Protein AF-A0A7V0ZMF3-F1 (afdb_monomer_lite)

Radius of gyration: 20.13 Å; chains: 1; bounding box: 48×30×52 Å

Foldseek 3Di:
DVLVVLLVVLVVQLVPDPAPVSNLVSLVVNCVSVVVVVVLADQDDPQFDSVVLVVLLVQLVVCVVVVVLVSNLVSLLVDDEPQVRNLPPVVQAVRGRNGGRPSSVSSVVSSVVSLVVNVPDPDPPDPPVNNVVSVVVSCVRHDDDDDDDDDDDPCVVVVVVVVVSVVVD

Secondary structure (DSSP, 8-state):
-HHHHHHHHHHHHHHH-SSHHHHHHHHHHHHHHHTHHHHHH----TTS-HHHHHHHHHHHHHHHHTT-HHHHHHHHHTT--TTGGGTT-HHHHTSSSS---HHHHHHHHHHHHHHHHHHH--STTS-HHHHHHHHHHHHHHH----------GGGHHHHHHHHHHHH--

Sequence (169 aa):
MRKSRKLKKLEKQMNTSTSYEAWCEAATGHDELSGQKRWREVDQTGQYDYAQIRLRLDRLRSLRARHDYHGLLFTLNEGIHGNMGGMGRSSLYHRAKFGTKKLIEQYIDEIDDSLRFLAELESDDIDLQEKLDFFYRANVCYGRTALMLSGGGVLGFYHLGVVKAMLDE

Structure (mmCIF, N/CA/C/O backbone):
data_AF-A0A7V0ZMF3-F1
#
_entry.id   AF-A0A7V0ZMF3-F1
#
loop_
_atom_site.group_PDB
_atom_site.id
_atom_site.type_symbol
_atom_site.label_atom_id
_atom_site.label_alt_id
_atom_site.label_comp_id
_atom_site.label_asym_id
_atom_site.label_entity_id
_atom_site.label_seq_id
_atom_site.pdbx_PDB_ins_code
_atom_site.Cartn_x
_atom_site.Cartn_y
_atom_site.Cartn_z
_atom_site.occupancy
_atom_site.B_iso_or_equiv
_atom_site.auth_seq_id
_atom_site.auth_comp_id
_atom_site.auth_asym_id
_atom_site.auth_atom_id
_atom_site.pdbx_PDB_model_num
ATOM 1 N N . MET A 1 1 ? -27.857 -7.790 21.416 1.00 64.50 1 MET A N 1
ATOM 2 C CA . MET A 1 1 ? -26.967 -7.721 22.607 1.00 64.50 1 MET A CA 1
ATOM 3 C C . MET A 1 1 ? -25.724 -8.624 22.538 1.00 64.50 1 MET A C 1
ATOM 5 O O . MET A 1 1 ? -24.635 -8.127 22.800 1.00 64.50 1 MET A O 1
ATOM 9 N N . ARG A 1 2 ? -25.812 -9.912 22.147 1.00 81.88 2 ARG A N 1
ATOM 10 C CA . ARG A 1 2 ? -24.657 -10.849 22.151 1.00 81.88 2 ARG A CA 1
ATOM 11 C C . ARG A 1 2 ? -23.471 -10.426 21.264 1.00 81.88 2 ARG A C 1
ATOM 13 O O . ARG A 1 2 ? -22.325 -10.557 21.680 1.00 81.88 2 ARG A O 1
ATOM 20 N N . LYS A 1 3 ? -23.746 -9.892 20.067 1.00 87.12 3 LYS A N 1
ATOM 21 C CA . LYS A 1 3 ? -22.725 -9.441 19.101 1.00 87.12 3 LYS A CA 1
ATOM 22 C C . LYS A 1 3 ? -21.891 -8.264 19.630 1.00 87.12 3 LYS A C 1
ATOM 24 O O . LYS A 1 3 ? -20.670 -8.336 19.620 1.00 87.12 3 LYS A O 1
ATOM 29 N N . SER A 1 4 ? -22.544 -7.235 20.176 1.00 90.88 4 SER A N 1
ATOM 30 C CA . SER A 1 4 ? -21.869 -6.059 20.751 1.00 90.88 4 SER A CA 1
ATOM 31 C C . SER A 1 4 ? -20.940 -6.429 21.916 1.00 90.88 4 SER A C 1
ATOM 33 O O . SER A 1 4 ? -19.811 -5.956 21.970 1.00 90.88 4 SER A O 1
ATOM 35 N N . ARG A 1 5 ? -21.358 -7.344 22.804 1.00 94.44 5 ARG A N 1
ATOM 36 C CA . ARG A 1 5 ? -20.505 -7.815 23.911 1.00 94.44 5 ARG A CA 1
ATOM 37 C C . ARG A 1 5 ? -19.243 -8.532 23.416 1.00 94.44 5 ARG A C 1
ATOM 39 O O . ARG A 1 5 ? -18.183 -8.358 24.006 1.00 94.44 5 ARG A O 1
ATOM 46 N N . LYS A 1 6 ? -19.350 -9.323 22.342 1.00 95.38 6 LYS A N 1
ATOM 47 C CA . LYS A 1 6 ? -18.199 -9.996 21.720 1.00 95.38 6 LYS A CA 1
ATOM 48 C C . LYS A 1 6 ? -17.235 -9.000 21.062 1.00 95.38 6 LYS A C 1
ATOM 50 O O . LYS A 1 6 ? -16.037 -9.129 21.266 1.00 95.38 6 LYS A O 1
ATOM 55 N N . LEU A 1 7 ? -17.748 -7.986 20.360 1.00 96.00 7 LEU A N 1
ATOM 56 C CA . LEU A 1 7 ? -16.917 -6.919 19.782 1.00 96.00 7 LEU A CA 1
ATOM 57 C C . LEU A 1 7 ? -16.149 -6.148 20.863 1.00 96.00 7 LEU A C 1
ATOM 59 O O . LEU A 1 7 ? -14.937 -6.019 20.760 1.00 96.00 7 LEU A O 1
ATOM 63 N N . LYS A 1 8 ? -16.816 -5.756 21.958 1.00 96.31 8 LYS A N 1
ATOM 64 C CA . LYS A 1 8 ? -16.148 -5.115 23.105 1.00 96.31 8 LYS A CA 1
ATOM 65 C C . LYS A 1 8 ? -15.060 -5.992 23.731 1.00 96.31 8 LYS A C 1
ATOM 67 O O . LYS A 1 8 ? -14.066 -5.476 24.229 1.00 96.31 8 LYS A O 1
ATOM 72 N N . LYS A 1 9 ? -15.245 -7.319 23.738 1.00 96.94 9 LYS A N 1
ATOM 73 C CA . LYS A 1 9 ? -14.217 -8.255 24.216 1.00 96.94 9 LYS A CA 1
ATOM 74 C C . LYS A 1 9 ? -12.985 -8.226 23.307 1.00 96.94 9 LYS A C 1
ATOM 76 O O . LYS A 1 9 ? -11.886 -8.158 23.839 1.00 96.94 9 LYS A O 1
ATOM 81 N N . LEU A 1 10 ? -13.174 -8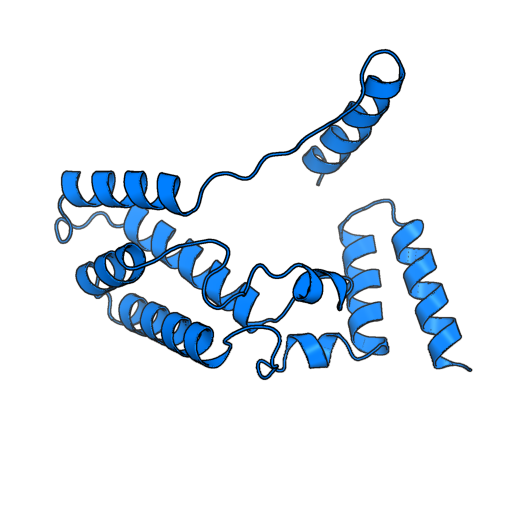.243 21.988 1.00 96.81 10 LEU A N 1
ATOM 82 C CA . LEU A 1 10 ? -12.080 -8.172 21.011 1.00 96.81 10 LEU A CA 1
ATOM 83 C C . LEU A 1 10 ? -11.352 -6.824 21.078 1.00 96.81 10 LEU A C 1
ATOM 85 O O . LEU A 1 10 ? -10.132 -6.801 21.110 1.00 96.81 10 LEU A O 1
ATOM 89 N N . GLU A 1 11 ? -12.080 -5.714 21.221 1.00 96.62 11 GLU A N 1
ATOM 90 C CA . GLU A 1 11 ? -11.481 -4.386 21.442 1.00 96.62 11 GLU A CA 1
ATOM 91 C C . GLU A 1 11 ? -10.654 -4.344 22.728 1.00 96.62 11 GLU A C 1
ATOM 93 O O . GLU A 1 11 ? -9.552 -3.804 22.745 1.00 96.62 11 GLU A O 1
ATOM 98 N N . LYS A 1 12 ? -11.156 -4.957 23.808 1.00 97.00 12 LYS A N 1
ATOM 99 C CA . LYS A 1 12 ? -10.382 -5.085 25.043 1.00 97.00 12 LYS A CA 1
ATOM 100 C C . LYS A 1 12 ? -9.123 -5.921 24.821 1.00 97.00 12 LYS A C 1
ATOM 102 O O . LYS A 1 12 ? -8.081 -5.519 25.313 1.00 97.00 12 LYS A O 1
ATOM 107 N N . GLN A 1 13 ? -9.223 -7.041 24.100 1.00 96.75 13 GLN A N 1
ATOM 108 C CA . GLN A 1 13 ? -8.072 -7.887 23.775 1.00 96.75 13 GLN A CA 1
ATOM 109 C C . GLN A 1 13 ? -7.016 -7.088 23.012 1.00 96.75 13 GLN A C 1
ATOM 111 O O . GLN A 1 13 ? -5.903 -7.011 23.508 1.00 96.75 13 GLN A O 1
ATOM 116 N N . MET A 1 14 ? -7.395 -6.397 21.930 1.00 96.25 14 MET A N 1
ATOM 117 C CA . MET A 1 14 ? -6.502 -5.509 21.174 1.00 96.25 14 MET A CA 1
ATOM 118 C C . MET A 1 14 ? -5.799 -4.483 22.076 1.00 96.25 14 MET A C 1
ATOM 120 O O . MET A 1 14 ? -4.589 -4.323 21.996 1.00 96.25 14 MET A O 1
ATOM 124 N N . ASN A 1 15 ? -6.533 -3.811 22.968 1.00 95.19 15 ASN A N 1
ATOM 125 C CA . ASN A 1 15 ? -5.956 -2.790 23.852 1.00 95.19 15 ASN A CA 1
ATOM 126 C C . ASN A 1 15 ? -5.016 -3.357 24.930 1.00 95.19 15 ASN A C 1
ATOM 128 O O . ASN A 1 15 ? -4.262 -2.598 25.532 1.00 95.19 15 ASN A O 1
ATOM 132 N N . THR A 1 16 ? -5.107 -4.655 25.229 1.00 95.56 16 THR A N 1
ATOM 133 C CA . THR A 1 16 ? -4.276 -5.334 26.237 1.00 95.56 16 THR A CA 1
ATOM 134 C C . THR A 1 16 ? -3.239 -6.278 25.631 1.00 95.56 16 THR A C 1
ATOM 136 O O . THR A 1 16 ? -2.514 -6.921 26.386 1.00 95.56 16 THR A O 1
ATOM 139 N N . SER A 1 17 ? -3.194 -6.410 24.302 1.00 92.62 17 SER A N 1
ATOM 140 C CA . SER A 1 17 ? -2.217 -7.250 23.611 1.00 92.62 17 SER A CA 1
ATOM 141 C C . SER A 1 17 ? -0.807 -6.719 23.850 1.00 92.62 17 SER A C 1
ATOM 143 O O . SER A 1 17 ? -0.575 -5.513 23.817 1.00 92.62 17 SER A O 1
ATOM 145 N N . THR A 1 18 ? 0.131 -7.633 24.078 1.00 89.44 18 THR A N 1
ATOM 146 C CA . THR A 1 18 ? 1.554 -7.324 24.292 1.00 89.44 18 THR A CA 1
ATOM 147 C C . THR A 1 18 ? 2.435 -7.732 23.114 1.00 89.44 18 THR A C 1
ATOM 149 O O . THR A 1 18 ? 3.645 -7.578 23.207 1.00 89.44 18 THR A O 1
ATOM 152 N N . SER A 1 19 ? 1.844 -8.282 22.050 1.00 90.12 19 SER A N 1
ATOM 153 C CA . SER A 1 19 ? 2.513 -8.589 20.786 1.00 90.12 19 SER A CA 1
ATOM 154 C C . SER A 1 19 ? 1.638 -8.181 19.608 1.00 90.12 19 SER A C 1
ATOM 156 O O . SER A 1 19 ? 0.397 -8.196 19.703 1.00 90.12 19 SER A O 1
ATOM 158 N N . TYR A 1 20 ? 2.281 -7.846 18.493 1.00 89.94 20 TYR A N 1
ATOM 159 C CA . TYR A 1 20 ? 1.610 -7.531 17.241 1.00 89.94 20 TYR A CA 1
ATOM 160 C C . TYR A 1 20 ? 0.746 -8.697 16.769 1.00 89.94 20 TYR A C 1
ATOM 162 O O . TYR A 1 20 ? -0.422 -8.491 16.452 1.00 89.94 20 TYR A O 1
ATOM 170 N N . GLU A 1 21 ? 1.250 -9.931 16.809 1.00 92.75 21 GLU A N 1
ATOM 171 C CA . GLU A 1 21 ? 0.508 -11.129 16.390 1.00 92.75 21 GLU A CA 1
ATOM 172 C C . GLU A 1 21 ? -0.835 -11.273 17.129 1.00 92.75 21 GLU A C 1
ATOM 174 O O . GLU A 1 21 ? -1.893 -11.380 16.503 1.00 92.75 21 GLU A O 1
ATOM 179 N N . ALA A 1 22 ? -0.827 -11.171 18.464 1.00 94.38 22 ALA A N 1
ATOM 180 C CA . ALA A 1 22 ? -2.044 -11.267 19.270 1.00 94.38 22 ALA A CA 1
ATOM 181 C C . ALA A 1 22 ? -3.014 -10.106 18.989 1.00 94.38 22 ALA A C 1
ATOM 183 O O . ALA A 1 22 ? -4.239 -10.262 19.044 1.00 94.38 22 ALA A O 1
ATOM 184 N N . TRP A 1 23 ? -2.482 -8.915 18.698 1.00 95.19 23 TRP A N 1
ATOM 185 C CA . TRP A 1 23 ? -3.286 -7.781 18.251 1.00 95.19 23 TRP A CA 1
ATOM 186 C C . TRP A 1 23 ? -3.919 -8.043 16.875 1.00 95.19 23 TRP A C 1
ATOM 188 O O . TRP A 1 23 ? -5.118 -7.800 16.712 1.00 95.19 23 TRP A O 1
ATOM 198 N N . CYS A 1 24 ? -3.165 -8.598 15.920 1.00 95.31 24 CYS A N 1
ATOM 199 C CA . CYS A 1 24 ? -3.620 -8.932 14.568 1.00 95.31 24 CYS A CA 1
ATOM 200 C C . CYS A 1 24 ? -4.768 -9.938 14.585 1.00 95.31 24 CYS A C 1
ATOM 202 O O . CYS A 1 24 ? -5.775 -9.746 13.894 1.00 95.31 24 CYS A O 1
ATOM 204 N N . GLU A 1 25 ? -4.647 -10.990 15.395 1.00 96.88 25 GLU A N 1
ATOM 205 C CA . GLU A 1 25 ? -5.695 -11.996 15.567 1.00 96.88 25 GLU A CA 1
ATOM 206 C C . GLU A 1 25 ? -6.990 -11.367 16.092 1.00 96.88 25 GLU A C 1
ATOM 208 O O . GLU A 1 25 ? -8.072 -11.570 15.530 1.00 96.88 25 GLU A O 1
ATOM 213 N N . ALA A 1 26 ? -6.892 -10.544 17.142 1.00 97.44 26 ALA A N 1
ATOM 214 C CA . ALA A 1 26 ? -8.047 -9.872 17.727 1.00 97.44 26 ALA A CA 1
ATOM 215 C C . ALA A 1 26 ? -8.682 -8.856 16.758 1.00 97.44 26 ALA A C 1
ATOM 217 O O . ALA A 1 26 ? -9.912 -8.797 16.648 1.00 97.44 26 ALA A O 1
ATOM 218 N N . ALA A 1 27 ? -7.865 -8.091 16.027 1.00 97.25 27 ALA A N 1
ATOM 219 C CA . ALA A 1 27 ? -8.308 -7.126 15.023 1.00 97.25 27 ALA A CA 1
ATOM 220 C C . ALA A 1 27 ? -9.009 -7.813 13.841 1.00 97.25 27 ALA A C 1
ATOM 222 O O . ALA A 1 27 ? -10.096 -7.399 13.433 1.00 97.25 27 ALA A O 1
ATOM 223 N N . THR A 1 28 ? -8.447 -8.915 13.342 1.00 96.94 28 THR A N 1
ATOM 224 C CA . THR A 1 28 ? -9.039 -9.710 12.256 1.00 96.94 28 THR A CA 1
ATOM 225 C C . THR A 1 28 ? -10.355 -10.347 12.697 1.00 96.94 28 THR A C 1
ATOM 227 O O . THR A 1 28 ? -11.361 -10.249 11.991 1.00 96.94 28 THR A O 1
ATOM 230 N N . GLY A 1 29 ? -10.402 -10.914 13.908 1.00 97.06 29 GLY A N 1
ATOM 231 C CA . GLY A 1 29 ? -11.640 -11.434 14.491 1.00 97.06 29 GLY A CA 1
ATOM 232 C C . GLY A 1 29 ? -12.705 -10.348 14.699 1.00 97.06 29 GLY A C 1
ATOM 233 O O . GLY A 1 29 ? -13.906 -10.606 14.554 1.00 97.06 29 GLY A O 1
ATOM 234 N N . HIS A 1 30 ? -12.293 -9.111 15.005 1.00 97.81 30 HIS A N 1
ATOM 235 C CA . HIS A 1 30 ? -13.203 -7.962 15.080 1.00 97.81 30 HIS A CA 1
ATOM 236 C C . HIS A 1 30 ? -13.777 -7.621 13.709 1.00 97.81 30 HIS A C 1
ATOM 238 O O . HIS A 1 30 ? -14.997 -7.482 13.587 1.00 97.81 30 HIS A O 1
ATOM 244 N N . ASP A 1 31 ? -12.940 -7.560 12.676 1.00 97.19 31 ASP A N 1
ATOM 245 C CA . ASP A 1 31 ? -13.356 -7.284 11.299 1.00 97.19 31 ASP A CA 1
ATOM 246 C C . ASP A 1 31 ? -14.323 -8.344 10.759 1.00 97.19 31 ASP A C 1
ATOM 248 O O . ASP A 1 31 ? -15.319 -8.011 10.108 1.00 97.19 31 ASP A O 1
ATOM 252 N N . GLU A 1 32 ? -14.086 -9.616 11.070 1.00 96.50 32 GLU A N 1
ATOM 253 C CA . GLU A 1 32 ? -14.987 -10.720 10.734 1.00 96.50 32 GLU A CA 1
ATOM 254 C C . GLU A 1 32 ? -16.344 -10.572 11.411 1.00 96.50 32 GLU A C 1
ATOM 256 O O . GLU A 1 32 ? -17.392 -10.591 10.757 1.00 96.50 32 GLU A O 1
ATOM 261 N N . LEU A 1 33 ? -16.342 -10.372 12.729 1.00 96.69 33 LEU A N 1
ATOM 262 C CA . LEU A 1 33 ? -17.577 -10.286 13.490 1.00 96.69 33 LEU A CA 1
ATOM 263 C C . LEU A 1 33 ? -18.372 -9.025 13.130 1.00 96.69 33 LEU A C 1
ATOM 265 O O . LEU A 1 33 ? -19.598 -9.080 13.013 1.00 96.69 33 LEU A O 1
ATOM 269 N N . SER A 1 34 ? -17.713 -7.882 12.965 1.00 95.69 34 SER A N 1
ATOM 270 C CA . SER A 1 34 ? -18.350 -6.605 12.623 1.00 95.69 34 SER A CA 1
ATOM 271 C C . SER A 1 34 ? -18.849 -6.560 11.174 1.00 95.69 34 SER A C 1
ATOM 273 O O . SER A 1 34 ? -19.773 -5.800 10.886 1.00 95.69 34 SER A O 1
ATOM 275 N N . GLY A 1 35 ? -18.330 -7.431 10.301 1.00 95.75 35 GLY A N 1
ATOM 276 C CA . GLY A 1 35 ? -18.625 -7.464 8.868 1.00 95.75 35 GLY A CA 1
ATOM 277 C C . GLY A 1 35 ? -17.704 -6.567 8.038 1.00 95.75 35 GLY A C 1
ATOM 278 O O . GLY A 1 35 ? -17.900 -6.445 6.828 1.00 95.75 35 GLY A O 1
ATOM 279 N N . GLN A 1 36 ? -16.692 -5.955 8.659 1.00 96.31 36 GLN A N 1
ATOM 280 C CA . GLN A 1 36 ? -15.710 -5.145 7.946 1.00 96.31 36 GLN A CA 1
ATOM 281 C C . GLN A 1 36 ? -14.800 -5.989 7.051 1.00 96.31 36 GLN A C 1
ATOM 283 O O . GLN A 1 36 ? -14.381 -5.489 6.014 1.00 96.31 36 GLN A O 1
ATOM 288 N N . LYS A 1 37 ? -14.591 -7.283 7.343 1.00 96.56 37 LYS A N 1
ATOM 289 C CA . LYS A 1 37 ? -13.902 -8.200 6.415 1.00 96.56 37 LYS A CA 1
ATOM 290 C C . LYS A 1 37 ? -14.577 -8.224 5.040 1.00 96.56 37 LYS A C 1
ATOM 292 O O . LYS A 1 37 ? -13.930 -7.956 4.034 1.00 96.56 37 LYS A O 1
ATOM 297 N N . ARG A 1 38 ? -15.902 -8.404 5.003 1.00 96.69 38 ARG A N 1
ATOM 298 C CA . ARG A 1 38 ? -16.677 -8.345 3.753 1.00 96.69 38 ARG A CA 1
ATOM 299 C C . ARG A 1 38 ? -16.568 -6.975 3.083 1.00 96.69 38 ARG A C 1
ATOM 301 O O . ARG A 1 38 ? -16.490 -6.887 1.865 1.00 96.69 38 ARG A O 1
ATOM 308 N N . TRP A 1 39 ? -16.560 -5.890 3.860 1.00 96.44 39 TRP A N 1
ATOM 309 C CA . TRP A 1 39 ? -16.330 -4.561 3.292 1.00 96.44 39 TRP A CA 1
ATOM 310 C C . TRP A 1 39 ? -14.943 -4.436 2.645 1.00 96.44 39 TRP A C 1
ATOM 312 O O . TRP A 1 39 ? -14.847 -3.787 1.604 1.00 96.44 39 TRP A O 1
ATOM 322 N N . ARG A 1 40 ? -13.893 -5.037 3.219 1.00 97.19 40 ARG A N 1
ATOM 323 C CA . ARG A 1 40 ? -12.544 -5.052 2.629 1.00 97.19 40 ARG A CA 1
ATOM 324 C C . ARG A 1 40 ? -12.509 -5.829 1.313 1.00 97.19 40 ARG A C 1
ATOM 326 O O . ARG A 1 40 ? -11.835 -5.388 0.390 1.00 97.19 40 ARG A O 1
ATOM 333 N N . GLU A 1 41 ? -13.234 -6.944 1.235 1.00 97.31 41 GLU A N 1
ATOM 334 C CA . GLU A 1 41 ? -13.307 -7.824 0.056 1.00 97.31 41 GLU A CA 1
ATOM 335 C C . GLU A 1 41 ? -14.097 -7.218 -1.113 1.00 97.31 41 GLU A C 1
ATOM 337 O O . GLU A 1 41 ? -13.794 -7.494 -2.268 1.00 97.31 41 GLU A O 1
ATOM 342 N N . VAL A 1 42 ? -15.109 -6.389 -0.838 1.00 97.25 42 VAL A N 1
ATOM 343 C CA . VAL A 1 42 ? -15.900 -5.739 -1.893 1.00 97.25 42 VAL A CA 1
ATOM 344 C C . VAL A 1 42 ? -15.193 -4.478 -2.383 1.00 97.25 42 VAL A C 1
ATOM 346 O O . VAL A 1 42 ? -15.136 -3.479 -1.664 1.00 97.25 42 VAL A O 1
ATOM 349 N N . ASP A 1 43 ? -14.728 -4.480 -3.629 1.00 96.81 43 ASP A N 1
ATOM 350 C CA . ASP A 1 43 ? -14.061 -3.326 -4.249 1.00 96.81 43 ASP A CA 1
ATOM 351 C C . ASP A 1 43 ? -14.943 -2.081 -4.291 1.00 96.81 43 ASP A C 1
ATOM 353 O O . ASP A 1 43 ? -14.503 -0.988 -3.928 1.00 96.81 43 ASP A O 1
ATOM 357 N N . GLN A 1 44 ? -16.189 -2.275 -4.732 1.00 96.12 44 GLN A N 1
ATOM 358 C CA . GLN A 1 44 ? -17.118 -1.227 -5.133 1.00 96.12 44 GLN A CA 1
ATOM 359 C C . GLN A 1 44 ? -17.447 -0.292 -3.970 1.00 96.12 44 GLN A C 1
ATOM 361 O O . GLN A 1 44 ? -17.966 -0.692 -2.924 1.00 96.12 44 GLN A O 1
ATOM 366 N N . THR A 1 45 ? -17.154 0.990 -4.161 1.00 94.44 45 THR A N 1
ATOM 367 C CA . THR A 1 45 ? -17.511 2.068 -3.240 1.00 94.44 45 THR A CA 1
ATOM 368 C C . THR A 1 45 ? -17.275 3.418 -3.915 1.00 94.44 45 THR A C 1
ATOM 370 O O . THR A 1 45 ? -16.450 3.519 -4.812 1.00 94.44 45 THR A O 1
ATOM 373 N N . GLY A 1 46 ? -17.950 4.475 -3.456 1.00 94.19 46 GLY A N 1
ATOM 374 C CA . GLY A 1 46 ? -17.647 5.853 -3.868 1.00 94.19 46 GLY A CA 1
ATOM 375 C C . GLY A 1 46 ? -16.423 6.463 -3.168 1.00 94.19 46 GLY A C 1
ATOM 376 O O . GLY A 1 46 ? -16.129 7.642 -3.348 1.00 94.19 46 GLY A O 1
ATOM 377 N N . GLN A 1 47 ? -15.731 5.700 -2.313 1.00 93.50 47 GLN A N 1
ATOM 378 C CA . GLN A 1 47 ? -14.597 6.204 -1.535 1.00 93.50 47 GLN A CA 1
ATOM 379 C C . GLN A 1 47 ? -13.305 6.334 -2.353 1.00 93.50 47 GLN A C 1
ATOM 381 O O . GLN A 1 47 ? -12.484 7.167 -1.989 1.00 93.50 47 GLN A O 1
ATOM 386 N N . TYR A 1 48 ? -13.141 5.579 -3.440 1.00 96.75 48 TYR A N 1
ATOM 387 C CA . TYR A 1 48 ? -12.000 5.633 -4.363 1.00 96.75 48 TYR A CA 1
ATOM 388 C C . TYR A 1 48 ? -12.429 5.096 -5.738 1.00 96.75 48 TYR A C 1
ATOM 390 O O . TYR A 1 48 ? -13.467 4.438 -5.846 1.00 96.75 48 TYR A O 1
ATOM 398 N N . ASP A 1 49 ? -11.648 5.369 -6.780 1.00 97.12 49 ASP A N 1
ATOM 399 C CA . ASP A 1 49 ? -11.876 4.853 -8.130 1.00 97.12 49 ASP A CA 1
ATOM 400 C C . ASP A 1 49 ? -11.414 3.392 -8.236 1.00 97.12 49 ASP A C 1
ATOM 402 O O . ASP A 1 49 ? -10.331 3.067 -8.724 1.00 97.12 49 ASP A O 1
ATOM 406 N N . TYR A 1 50 ? -12.246 2.491 -7.717 1.00 97.56 50 TYR A N 1
ATOM 407 C CA . TYR A 1 50 ? -11.952 1.061 -7.702 1.00 97.56 50 TYR A CA 1
ATOM 408 C C . TYR A 1 50 ? -11.802 0.471 -9.113 1.00 97.56 50 TYR A C 1
ATOM 410 O O . TYR A 1 50 ? -11.017 -0.456 -9.301 1.00 97.56 50 TYR A O 1
ATOM 418 N N . ALA A 1 51 ? -12.523 1.002 -10.107 1.00 97.44 51 ALA A N 1
ATOM 419 C CA . ALA A 1 51 ? -12.460 0.512 -11.479 1.00 97.44 51 ALA A CA 1
ATOM 420 C C . ALA A 1 51 ? -11.093 0.821 -12.101 1.00 97.44 51 ALA A C 1
ATOM 422 O O . ALA A 1 51 ? -10.475 -0.061 -12.699 1.00 97.44 51 ALA A O 1
ATOM 423 N N . GLN A 1 52 ? -10.580 2.038 -11.889 1.00 95.38 52 GLN A N 1
ATOM 424 C CA . GLN A 1 52 ? -9.245 2.416 -12.340 1.00 95.38 52 GLN A CA 1
ATOM 425 C C . GLN A 1 52 ? -8.151 1.583 -11.656 1.00 95.38 52 GLN A C 1
ATOM 427 O O . GLN A 1 52 ? -7.223 1.132 -12.328 1.00 95.38 52 GLN A O 1
ATOM 432 N N . ILE A 1 53 ? -8.253 1.351 -10.342 1.00 96.19 53 ILE A N 1
ATOM 433 C CA . ILE A 1 53 ? -7.264 0.539 -9.615 1.00 96.19 53 ILE A CA 1
ATOM 434 C C . ILE A 1 53 ? -7.276 -0.916 -10.100 1.00 96.19 53 ILE A C 1
ATOM 436 O O . ILE A 1 53 ? -6.212 -1.470 -10.365 1.00 96.19 53 ILE A O 1
ATOM 440 N N . ARG A 1 54 ? -8.457 -1.519 -10.292 1.00 97.50 54 ARG A N 1
ATOM 441 C CA . ARG A 1 54 ? -8.593 -2.885 -10.827 1.00 97.50 54 ARG A CA 1
ATOM 442 C C . ARG A 1 54 ? -7.977 -3.007 -12.220 1.00 97.50 54 ARG A C 1
ATOM 444 O O . ARG A 1 54 ? -7.161 -3.893 -12.439 1.00 97.50 54 ARG A O 1
ATOM 451 N N . LEU A 1 55 ? -8.287 -2.070 -13.118 1.00 96.31 55 LEU A N 1
ATOM 452 C CA . LEU A 1 55 ? -7.718 -2.040 -14.466 1.00 96.31 55 LEU A CA 1
ATOM 453 C C . LEU A 1 55 ? -6.183 -1.971 -14.444 1.00 96.31 55 LEU A C 1
ATOM 455 O O . LEU A 1 55 ? -5.518 -2.682 -15.195 1.00 96.31 55 LEU A O 1
ATOM 459 N N . ARG A 1 56 ? -5.612 -1.118 -13.586 1.00 95.38 56 ARG A N 1
ATOM 460 C CA . ARG A 1 56 ? -4.154 -0.984 -13.451 1.00 95.38 56 ARG A CA 1
ATOM 461 C C . ARG A 1 56 ? -3.517 -2.243 -12.866 1.00 95.38 56 ARG A C 1
ATOM 463 O O . ARG A 1 56 ? -2.508 -2.692 -13.400 1.00 95.38 56 ARG A O 1
ATOM 470 N N . LEU A 1 57 ? -4.119 -2.827 -11.829 1.00 96.88 57 LEU A N 1
ATOM 471 C CA . LEU A 1 57 ? -3.680 -4.092 -11.237 1.00 96.88 57 LEU A CA 1
ATOM 472 C C . LEU A 1 57 ? -3.632 -5.212 -12.285 1.00 96.88 57 LEU A C 1
ATOM 474 O O . LEU A 1 57 ? -2.610 -5.878 -12.434 1.00 96.88 57 LEU A O 1
ATOM 478 N N . ASP A 1 58 ? -4.714 -5.393 -13.040 1.00 97.75 58 ASP A N 1
ATOM 479 C CA . ASP A 1 58 ? -4.804 -6.455 -14.044 1.00 97.75 58 ASP A CA 1
ATOM 480 C C . ASP A 1 58 ? -3.797 -6.235 -15.186 1.00 97.75 58 ASP A C 1
ATOM 482 O O . ASP A 1 58 ? -3.190 -7.190 -15.680 1.00 97.75 58 ASP A O 1
ATOM 486 N N . ARG A 1 59 ? -3.548 -4.971 -15.564 1.00 96.94 59 ARG A N 1
ATOM 487 C CA . ARG A 1 59 ? -2.518 -4.610 -16.548 1.00 96.94 59 ARG A CA 1
ATOM 488 C C . ARG A 1 59 ? -1.111 -4.961 -16.062 1.00 96.94 59 ARG A C 1
ATOM 490 O O . ARG A 1 59 ? -0.376 -5.586 -16.822 1.00 96.94 59 ARG A O 1
ATOM 497 N N . LEU A 1 60 ? -0.744 -4.604 -14.827 1.00 96.75 60 LEU A N 1
ATOM 498 C CA . LEU A 1 60 ? 0.570 -4.940 -14.255 1.00 96.75 60 LEU A CA 1
ATOM 499 C C . LEU A 1 60 ? 0.785 -6.457 -14.218 1.00 96.75 60 LEU A C 1
ATOM 501 O O . LEU A 1 60 ? 1.772 -6.947 -14.766 1.00 96.75 60 LEU A O 1
ATOM 505 N N . ARG A 1 61 ? -0.209 -7.204 -13.722 1.00 97.94 61 ARG A N 1
ATOM 506 C CA . ARG A 1 61 ? -0.175 -8.674 -13.688 1.00 97.94 61 ARG A CA 1
ATOM 507 C C . ARG A 1 61 ? 0.020 -9.286 -15.065 1.00 97.94 61 ARG A C 1
ATOM 509 O O . ARG A 1 61 ? 0.828 -10.196 -15.232 1.00 97.94 61 ARG A O 1
ATOM 516 N N . SER A 1 62 ? -0.719 -8.793 -16.058 1.00 98.12 62 SER A N 1
ATOM 517 C CA . SER A 1 62 ? -0.631 -9.282 -17.434 1.00 98.12 62 SER A CA 1
ATOM 518 C C . SER A 1 62 ? 0.728 -8.989 -18.078 1.00 98.12 62 SER A C 1
ATOM 520 O O . SER A 1 62 ? 1.240 -9.822 -18.824 1.00 98.12 62 SER A O 1
ATOM 522 N N . LEU A 1 63 ? 1.319 -7.822 -17.811 1.00 97.38 63 LEU A N 1
ATOM 523 C CA . LEU A 1 63 ? 2.646 -7.461 -18.316 1.00 97.38 63 LEU A CA 1
ATOM 524 C C . LEU A 1 63 ? 3.731 -8.321 -17.667 1.00 97.38 63 LEU A C 1
ATOM 526 O O . LEU A 1 63 ? 4.533 -8.923 -18.379 1.00 97.38 63 LEU A O 1
ATOM 530 N N . ARG A 1 64 ? 3.688 -8.468 -16.337 1.00 95.88 64 ARG A N 1
ATOM 531 C CA . ARG A 1 64 ? 4.639 -9.297 -15.591 1.00 95.88 64 ARG A CA 1
ATOM 532 C C . ARG A 1 64 ? 4.567 -10.766 -16.007 1.00 95.88 64 ARG A C 1
ATOM 534 O O . ARG A 1 64 ? 5.594 -11.363 -16.300 1.00 95.88 64 ARG A O 1
ATOM 541 N N . ALA A 1 65 ? 3.363 -11.334 -16.123 1.00 96.75 65 ALA A N 1
ATOM 542 C CA . ALA A 1 65 ? 3.170 -12.729 -16.535 1.00 96.75 65 ALA A CA 1
ATOM 543 C C . ALA A 1 65 ? 3.655 -13.028 -17.966 1.00 96.75 65 ALA A C 1
ATOM 545 O O . ALA A 1 65 ? 3.970 -14.172 -18.283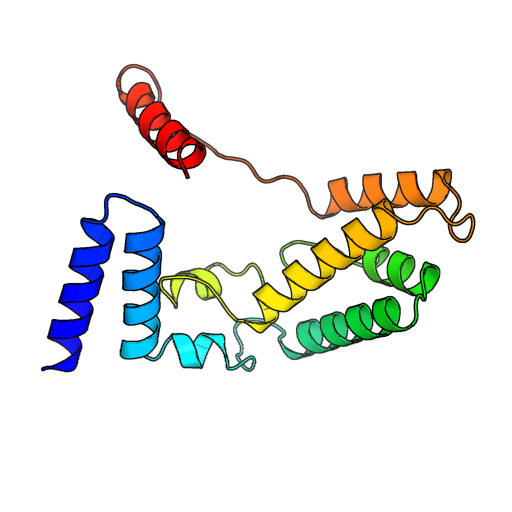 1.00 96.75 65 ALA A O 1
ATOM 546 N N . ARG A 1 66 ? 3.693 -12.016 -18.840 1.00 96.75 66 ARG A N 1
ATOM 547 C CA . ARG A 1 66 ? 4.186 -12.137 -20.220 1.00 96.75 66 ARG A CA 1
ATOM 548 C C . ARG A 1 66 ? 5.654 -11.747 -20.373 1.00 96.75 66 ARG A C 1
ATOM 550 O O . ARG A 1 66 ? 6.135 -11.763 -21.500 1.00 96.75 66 ARG A O 1
ATOM 557 N N . HIS A 1 67 ? 6.339 -11.396 -19.281 1.00 94.81 67 HIS A N 1
ATOM 558 C CA . HIS A 1 67 ? 7.710 -10.882 -19.314 1.00 94.81 67 HIS A CA 1
ATOM 559 C C . HIS A 1 67 ? 7.867 -9.659 -20.240 1.00 94.81 67 HIS A C 1
ATOM 561 O O . HIS A 1 67 ? 8.900 -9.461 -20.868 1.00 94.81 67 HIS A O 1
ATOM 567 N N . ASP A 1 68 ? 6.826 -8.826 -20.342 1.00 95.81 68 ASP A N 1
ATOM 568 C CA . ASP A 1 68 ? 6.857 -7.596 -21.137 1.00 95.81 68 ASP A CA 1
ATOM 569 C C . ASP A 1 68 ? 7.530 -6.479 -20.324 1.00 95.81 68 ASP A C 1
ATOM 571 O O . ASP A 1 68 ? 6.865 -5.661 -19.681 1.00 95.81 68 ASP A O 1
ATOM 575 N N . TYR A 1 69 ? 8.865 -6.499 -20.291 1.00 95.00 69 TYR A N 1
ATOM 576 C CA . TYR A 1 69 ? 9.671 -5.628 -19.434 1.00 95.00 69 TYR A CA 1
ATOM 577 C C . TYR A 1 69 ? 9.508 -4.145 -19.777 1.00 95.00 69 TYR A C 1
ATOM 579 O O . TYR A 1 69 ? 9.262 -3.333 -18.884 1.00 95.00 69 TYR A O 1
ATOM 587 N N . HIS A 1 70 ? 9.563 -3.788 -21.064 1.00 93.94 70 HIS A N 1
ATOM 588 C CA . HIS A 1 70 ? 9.351 -2.407 -21.503 1.00 93.94 70 HIS A CA 1
ATOM 589 C C . HIS A 1 70 ? 7.925 -1.936 -21.220 1.00 93.94 70 HIS A C 1
ATOM 591 O O . HIS A 1 70 ? 7.731 -0.817 -20.746 1.00 93.94 70 HIS A O 1
ATOM 597 N N . GLY A 1 71 ? 6.915 -2.780 -21.459 1.00 94.88 71 GLY A N 1
ATOM 598 C CA . GLY A 1 71 ? 5.531 -2.447 -21.144 1.00 94.88 71 GLY A CA 1
ATOM 599 C C . GLY A 1 71 ? 5.310 -2.247 -19.643 1.00 94.88 71 GLY A C 1
ATOM 600 O O . GLY A 1 71 ? 4.575 -1.333 -19.245 1.00 94.88 71 GLY A O 1
ATOM 601 N N . LEU A 1 72 ? 5.967 -3.053 -18.803 1.00 94.88 72 LEU A N 1
ATOM 602 C CA . LEU A 1 72 ? 5.939 -2.919 -17.347 1.00 94.88 72 LEU A CA 1
ATOM 603 C C . LEU A 1 72 ? 6.616 -1.618 -16.895 1.00 94.88 72 LEU A C 1
ATOM 605 O O . LEU A 1 72 ? 5.995 -0.833 -16.178 1.00 94.88 72 LEU A O 1
ATOM 609 N N . LEU A 1 73 ? 7.830 -1.340 -17.380 1.00 94.00 73 LEU A N 1
ATOM 610 C CA . LEU A 1 73 ? 8.578 -0.113 -17.089 1.00 94.00 73 LEU A CA 1
ATOM 611 C C . LEU A 1 73 ? 7.801 1.138 -17.520 1.00 94.00 73 LEU A C 1
ATOM 613 O O . LEU A 1 73 ? 7.683 2.096 -16.754 1.00 94.00 73 LEU A O 1
ATOM 617 N N . PHE A 1 74 ? 7.204 1.116 -18.713 1.00 92.94 74 PHE A N 1
ATOM 618 C CA . PHE A 1 74 ? 6.350 2.191 -19.211 1.00 92.94 74 PHE A CA 1
ATOM 619 C C . PHE A 1 74 ? 5.122 2.403 -18.314 1.00 92.94 74 PHE A C 1
ATOM 621 O O . PHE A 1 74 ? 4.874 3.514 -17.851 1.00 92.94 74 PHE A O 1
ATOM 628 N N . THR A 1 75 ? 4.386 1.332 -17.999 1.00 93.25 75 THR A N 1
ATOM 629 C CA . THR A 1 75 ? 3.159 1.406 -17.183 1.00 93.25 75 THR A CA 1
ATOM 630 C C . THR A 1 75 ? 3.438 1.921 -15.767 1.00 93.25 75 THR A C 1
ATOM 632 O O . THR A 1 75 ? 2.637 2.674 -15.210 1.00 93.25 75 THR A O 1
ATOM 635 N N . LEU A 1 76 ? 4.574 1.537 -15.184 1.00 92.75 76 LEU A N 1
ATOM 636 C CA . LEU A 1 76 ? 5.020 2.011 -13.875 1.00 92.75 76 LEU A CA 1
ATOM 637 C C . LEU A 1 76 ? 5.455 3.492 -13.926 1.00 92.75 76 LEU A C 1
ATOM 639 O O . LEU A 1 76 ? 5.091 4.274 -13.044 1.00 92.75 76 LEU A O 1
ATOM 643 N N . ASN A 1 77 ? 6.145 3.917 -14.988 1.00 88.75 77 ASN A N 1
ATOM 644 C CA . ASN A 1 77 ? 6.508 5.324 -15.203 1.00 88.75 77 ASN A CA 1
ATOM 645 C C . ASN A 1 77 ? 5.296 6.256 -15.363 1.00 88.75 77 ASN A C 1
ATOM 647 O O . ASN A 1 77 ? 5.367 7.422 -14.980 1.00 88.75 77 ASN A O 1
ATOM 651 N N . GLU A 1 78 ? 4.175 5.766 -15.895 1.00 84.25 78 GLU A N 1
ATOM 652 C CA . GLU A 1 78 ? 2.970 6.576 -16.128 1.00 84.25 78 GLU A CA 1
ATOM 653 C C . GLU A 1 78 ? 2.229 7.013 -14.848 1.00 84.25 78 GLU A C 1
ATOM 655 O O . GLU A 1 78 ? 1.262 7.774 -14.942 1.00 84.25 78 GLU A O 1
ATOM 660 N N . GLY A 1 79 ? 2.617 6.560 -13.648 1.00 69.00 79 GLY A N 1
ATOM 661 C CA . GLY A 1 79 ? 1.987 7.077 -12.428 1.00 69.00 79 GLY A CA 1
ATOM 662 C C . GLY A 1 79 ? 2.003 6.181 -11.199 1.00 69.00 79 GLY A C 1
ATOM 663 O O . GLY A 1 79 ? 0.959 6.023 -10.558 1.00 69.00 79 GLY A O 1
ATOM 664 N N . ILE A 1 80 ? 3.160 5.633 -10.817 1.00 80.38 80 ILE A N 1
ATOM 665 C CA . ILE A 1 80 ? 3.339 5.141 -9.445 1.00 80.38 80 ILE A CA 1
ATOM 666 C C . ILE A 1 80 ? 3.233 6.332 -8.475 1.00 80.38 80 ILE A C 1
ATOM 668 O O . ILE A 1 80 ? 4.124 7.176 -8.387 1.00 80.38 80 ILE A O 1
ATOM 672 N N . HIS A 1 81 ? 2.122 6.410 -7.741 1.00 84.31 81 HIS A N 1
ATOM 673 C CA . HIS A 1 81 ? 1.896 7.431 -6.721 1.00 84.31 81 HIS A CA 1
ATOM 674 C C . HIS A 1 81 ? 0.987 6.898 -5.607 1.00 84.31 81 HIS A C 1
ATOM 676 O O . HIS A 1 81 ? 0.005 6.205 -5.879 1.00 84.31 81 HIS A O 1
ATOM 682 N N . GLY A 1 82 ? 1.273 7.261 -4.352 1.00 83.00 82 GLY A N 1
ATOM 683 C CA . GLY A 1 82 ? 0.626 6.677 -3.167 1.00 83.00 82 GLY A CA 1
ATOM 684 C C . GLY A 1 82 ? -0.876 6.959 -3.012 1.00 83.00 82 GLY A C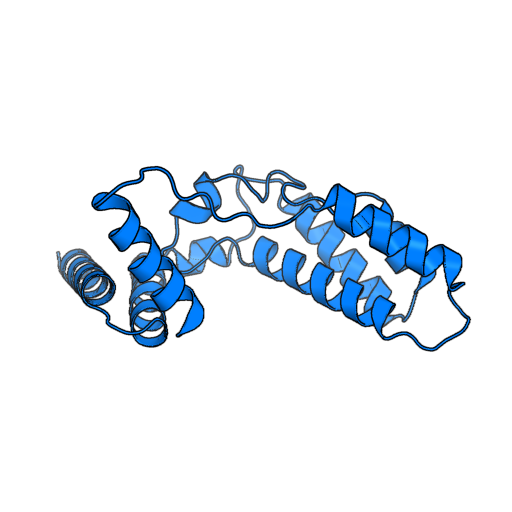 1
ATOM 685 O O . GLY A 1 82 ? -1.542 6.319 -2.205 1.00 83.00 82 GLY A O 1
ATOM 686 N N . ASN A 1 83 ? -1.442 7.888 -3.789 1.00 89.62 83 ASN A N 1
ATOM 687 C CA . ASN A 1 83 ? -2.868 8.232 -3.732 1.00 89.62 83 ASN A CA 1
ATOM 688 C C . ASN A 1 83 ? -3.581 8.122 -5.092 1.00 89.62 83 ASN A C 1
ATOM 690 O O . ASN A 1 83 ? -4.558 8.831 -5.353 1.00 89.62 83 ASN A O 1
ATOM 694 N N . MET A 1 84 ? -3.104 7.243 -5.978 1.00 90.38 84 MET A N 1
ATOM 695 C CA . MET A 1 84 ? -3.779 7.000 -7.254 1.00 90.38 84 MET A CA 1
ATOM 696 C C . MET A 1 84 ? -5.238 6.570 -7.040 1.00 90.38 84 MET A C 1
ATOM 698 O O . MET A 1 84 ? -5.552 5.843 -6.100 1.00 90.38 84 MET A O 1
ATOM 702 N N . GLY A 1 85 ? -6.160 7.081 -7.862 1.00 92.38 85 GLY A N 1
ATOM 703 C CA . GLY A 1 85 ? -7.593 6.795 -7.743 1.00 92.38 85 GLY A CA 1
ATOM 704 C C . GLY A 1 85 ? -8.215 7.199 -6.397 1.00 92.38 85 GLY A C 1
ATOM 705 O O . GLY A 1 85 ? -9.324 6.778 -6.089 1.00 92.38 85 GLY A O 1
ATOM 706 N N . GLY A 1 86 ? -7.525 7.981 -5.556 1.00 95.00 86 GLY A N 1
ATOM 707 C CA . GLY A 1 86 ? -7.966 8.284 -4.192 1.00 95.00 86 GLY A CA 1
ATOM 708 C C . GLY A 1 86 ? -7.784 7.130 -3.197 1.00 95.00 86 GLY A C 1
ATOM 709 O O . GLY A 1 86 ? -8.409 7.151 -2.135 1.00 95.00 86 GLY A O 1
ATOM 710 N N . MET A 1 87 ? -6.954 6.131 -3.519 1.00 94.94 87 MET A N 1
ATOM 711 C CA . MET A 1 87 ? -6.726 4.951 -2.675 1.00 94.94 87 MET A CA 1
ATOM 712 C C . MET A 1 87 ? -6.099 5.279 -1.311 1.00 94.94 87 MET A C 1
ATOM 714 O O . MET A 1 87 ? -6.291 4.535 -0.358 1.00 94.94 87 MET A O 1
ATOM 718 N N . GLY A 1 88 ? -5.426 6.427 -1.185 1.00 93.31 88 GLY A N 1
ATOM 719 C CA . GLY A 1 88 ? -4.807 6.912 0.051 1.00 93.31 88 GLY A CA 1
ATOM 720 C C . GLY A 1 88 ? -5.751 7.692 0.977 1.00 93.31 88 GLY A C 1
ATOM 721 O O . GLY A 1 88 ? -5.309 8.267 1.971 1.00 93.31 88 GLY A O 1
ATOM 722 N N . ARG A 1 89 ? -7.057 7.769 0.681 1.00 94.88 89 ARG A N 1
ATOM 723 C CA . ARG A 1 89 ? -8.020 8.494 1.529 1.00 94.88 89 ARG A CA 1
ATOM 724 C C . ARG A 1 89 ? -8.125 7.866 2.920 1.00 94.88 89 ARG A C 1
ATOM 726 O O . ARG A 1 89 ? -8.485 6.700 3.059 1.00 94.88 89 ARG A O 1
ATOM 733 N N . SER A 1 90 ? -7.934 8.677 3.963 1.00 93.81 90 SER A N 1
ATOM 734 C 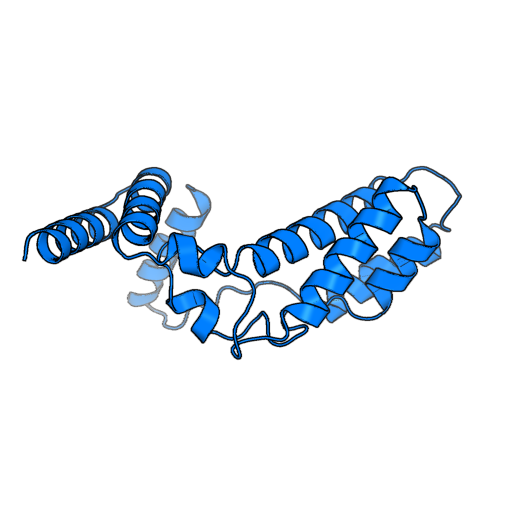CA . SER A 1 90 ? -7.916 8.232 5.367 1.00 93.81 90 SER A CA 1
ATOM 735 C C . SER A 1 90 ? -9.164 7.451 5.797 1.00 93.81 90 SER A C 1
ATOM 737 O O . SER A 1 90 ? -9.065 6.522 6.595 1.00 93.81 90 SER A O 1
ATOM 739 N N . SER A 1 91 ? -10.337 7.773 5.247 1.00 94.06 91 SER A N 1
ATOM 740 C CA . SER A 1 91 ? -11.599 7.094 5.566 1.00 94.06 91 SER A CA 1
ATOM 741 C C . SER A 1 91 ? -11.622 5.609 5.185 1.00 94.06 91 SER A C 1
ATOM 743 O O . SER A 1 91 ? -12.388 4.850 5.780 1.00 94.06 91 SER A O 1
ATOM 745 N N . LEU A 1 92 ? -10.777 5.177 4.242 1.00 95.38 92 LEU A N 1
ATOM 746 C CA . LEU A 1 92 ? -10.591 3.766 3.896 1.00 95.38 92 LEU A CA 1
ATOM 747 C C . LEU A 1 92 ? -9.850 3.022 5.017 1.00 95.38 92 LEU A C 1
ATOM 749 O O . LEU A 1 92 ? -10.217 1.910 5.377 1.00 95.38 92 LEU A O 1
ATOM 753 N N . TYR A 1 93 ? -8.866 3.667 5.640 1.00 95.12 93 TYR A N 1
ATOM 754 C CA . TYR A 1 93 ? -7.979 3.044 6.627 1.00 95.12 93 TYR A CA 1
ATOM 755 C C . TYR A 1 93 ? -8.533 3.038 8.060 1.00 95.12 93 TYR A C 1
ATOM 757 O O . TYR A 1 93 ? -7.983 2.370 8.923 1.00 95.12 93 TYR A O 1
ATOM 765 N N . HIS A 1 94 ? -9.633 3.749 8.329 1.00 92.88 94 HIS A N 1
ATOM 766 C CA . HIS A 1 94 ? -10.262 3.790 9.661 1.00 92.88 94 HIS A CA 1
ATOM 767 C C . HIS A 1 94 ? -11.451 2.832 9.819 1.00 92.88 94 HIS A C 1
ATOM 769 O O . HIS A 1 94 ? -12.057 2.758 10.891 1.00 92.88 94 HIS A O 1
ATOM 775 N N . ARG A 1 95 ? -11.852 2.145 8.744 1.00 93.38 95 ARG A N 1
ATOM 776 C CA . ARG A 1 95 ? -13.120 1.409 8.707 1.00 93.38 95 ARG A CA 1
ATOM 777 C C . ARG A 1 95 ? -13.017 -0.015 9.245 1.00 93.38 95 ARG A C 1
ATOM 779 O O . ARG A 1 95 ? -13.914 -0.452 9.965 1.00 93.38 95 ARG A O 1
ATOM 786 N N . ALA A 1 96 ? -11.952 -0.717 8.891 1.00 95.88 96 ALA A N 1
ATOM 787 C CA . ALA A 1 96 ? -11.594 -2.010 9.454 1.00 95.88 96 ALA A CA 1
ATOM 788 C C . ALA A 1 96 ? -10.450 -1.827 10.463 1.00 95.88 96 ALA A C 1
ATOM 790 O O . ALA A 1 96 ? -9.747 -0.819 10.435 1.00 95.88 96 ALA A O 1
ATOM 791 N N . LYS A 1 97 ? -10.305 -2.764 11.397 1.00 95.69 97 LYS A N 1
ATOM 792 C CA . LYS A 1 97 ? -9.299 -2.715 12.458 1.00 95.69 97 LYS A CA 1
ATOM 793 C C . LYS A 1 97 ? -7.926 -3.143 11.975 1.00 95.69 97 LYS A C 1
ATOM 795 O O . LYS A 1 97 ? -6.953 -2.548 12.419 1.00 95.69 97 LYS A O 1
ATOM 800 N N . PHE A 1 98 ? -7.848 -4.149 11.104 1.00 94.44 98 PHE A N 1
ATOM 801 C CA . PHE A 1 98 ? -6.560 -4.715 10.708 1.00 94.44 98 PHE A CA 1
ATOM 802 C C . PHE A 1 98 ? -6.001 -4.148 9.395 1.00 94.44 98 PHE A C 1
ATOM 804 O O . PHE A 1 98 ? -4.793 -4.032 9.241 1.00 94.44 98 PHE A O 1
ATOM 811 N N . GLY A 1 99 ? -6.850 -3.785 8.431 1.00 93.50 99 GLY A N 1
ATOM 812 C CA . GLY A 1 99 ? -6.370 -3.284 7.139 1.00 93.50 99 GLY A CA 1
ATOM 813 C C . GLY A 1 99 ? -7.425 -2.520 6.354 1.00 93.50 99 GLY A C 1
ATOM 814 O O . GLY A 1 99 ? -8.395 -2.031 6.924 1.00 93.50 99 GLY A O 1
ATOM 815 N N . THR A 1 100 ? -7.254 -2.425 5.037 1.00 96.75 100 THR A N 1
ATOM 816 C CA . THR A 1 100 ? -8.121 -1.626 4.157 1.00 96.75 100 THR A CA 1
ATOM 817 C C . THR A 1 100 ? -8.734 -2.493 3.054 1.00 96.75 100 THR A C 1
ATOM 819 O O . THR A 1 100 ? -8.801 -3.721 3.166 1.00 96.75 100 THR A O 1
ATOM 822 N N . LYS A 1 101 ? -9.257 -1.866 1.999 1.00 97.88 101 LYS A N 1
ATOM 823 C CA . LYS A 1 101 ? -9.742 -2.549 0.798 1.00 97.88 101 LYS A CA 1
ATOM 824 C C . LYS A 1 101 ? -8.680 -3.497 0.246 1.00 97.88 101 LYS A C 1
ATOM 826 O O . LYS A 1 101 ? -7.564 -3.078 -0.045 1.00 97.88 101 LYS A O 1
ATOM 831 N N . LYS A 1 102 ? -9.069 -4.752 0.017 1.00 97.88 102 LYS A N 1
ATOM 832 C CA . LYS A 1 102 ? -8.181 -5.792 -0.514 1.00 97.88 102 LYS A CA 1
ATOM 833 C C . LYS A 1 102 ? -7.647 -5.458 -1.902 1.00 97.88 102 LYS A C 1
ATOM 835 O O . LYS A 1 102 ? -6.506 -5.784 -2.185 1.00 97.88 102 LYS A O 1
ATOM 840 N N . LEU A 1 103 ? -8.426 -4.764 -2.732 1.00 98.12 103 LEU A N 1
ATOM 841 C CA . LEU A 1 103 ? -7.953 -4.269 -4.026 1.00 98.12 103 LEU A CA 1
ATOM 842 C C . LEU A 1 103 ? -6.776 -3.293 -3.891 1.00 98.12 103 LEU A C 1
ATOM 844 O O . LEU A 1 103 ? -5.837 -3.365 -4.673 1.00 98.12 103 LEU A O 1
ATOM 848 N N . ILE A 1 104 ? -6.804 -2.405 -2.895 1.00 97.31 104 ILE A N 1
ATOM 849 C CA . ILE A 1 104 ? -5.714 -1.445 -2.670 1.00 97.31 104 ILE A CA 1
ATOM 850 C C . ILE A 1 104 ? -4.455 -2.188 -2.219 1.00 97.31 104 ILE A C 1
ATOM 852 O O . ILE A 1 104 ? -3.391 -1.945 -2.774 1.00 97.31 104 ILE A O 1
ATOM 856 N N . GLU A 1 105 ? -4.597 -3.120 -1.270 1.00 97.25 105 GLU A N 1
ATOM 857 C CA . GLU A 1 105 ? -3.497 -3.983 -0.806 1.00 97.25 105 GLU A CA 1
ATOM 858 C C . GLU A 1 105 ? -2.878 -4.748 -1.991 1.00 97.25 105 GLU A C 1
ATOM 860 O O . GLU A 1 105 ? -1.704 -4.572 -2.281 1.00 97.25 105 GLU A O 1
ATOM 865 N N . GLN A 1 106 ? -3.695 -5.458 -2.778 1.00 98.06 106 GLN A N 1
ATOM 866 C CA . GLN A 1 106 ? -3.239 -6.207 -3.958 1.00 98.06 106 GLN A CA 1
ATOM 867 C C . GLN A 1 106 ? -2.543 -5.340 -5.012 1.00 98.06 106 GLN A C 1
ATOM 869 O O . GLN A 1 106 ? -1.645 -5.819 -5.695 1.00 98.06 106 GLN A O 1
ATOM 874 N N . TYR A 1 107 ? -2.995 -4.100 -5.204 1.00 96.88 107 TYR A N 1
ATOM 875 C CA . TYR A 1 107 ? -2.378 -3.180 -6.155 1.00 96.88 107 TYR A CA 1
ATOM 876 C C . TYR A 1 107 ? -1.012 -2.689 -5.681 1.00 96.88 107 TYR A C 1
ATOM 878 O O . TYR A 1 107 ? -0.091 -2.607 -6.487 1.00 96.88 107 TYR A O 1
ATOM 886 N N . ILE A 1 108 ? -0.873 -2.399 -4.387 1.00 95.12 108 ILE A N 1
ATOM 887 C CA . ILE A 1 108 ? 0.412 -2.027 -3.789 1.00 95.12 108 ILE A CA 1
ATOM 888 C C . ILE A 1 108 ? 1.384 -3.210 -3.847 1.00 95.12 108 ILE A C 1
ATOM 890 O O . ILE A 1 108 ? 2.514 -3.017 -4.289 1.00 95.12 108 ILE A O 1
ATOM 894 N N . ASP A 1 109 ? 0.930 -4.414 -3.488 1.00 97.00 109 ASP A N 1
ATOM 895 C CA . ASP A 1 109 ? 1.738 -5.639 -3.557 1.00 97.00 109 ASP A CA 1
ATOM 896 C C . ASP A 1 109 ? 2.227 -5.887 -4.993 1.00 97.00 109 ASP A C 1
ATOM 898 O O . ASP A 1 109 ? 3.408 -6.119 -5.230 1.00 97.00 109 ASP A O 1
ATOM 902 N N . GLU A 1 110 ? 1.342 -5.743 -5.986 1.00 97.06 110 GLU A N 1
ATOM 903 C CA . GLU A 1 110 ? 1.714 -5.922 -7.391 1.00 97.06 110 GLU A CA 1
ATOM 904 C C . GLU A 1 110 ? 2.744 -4.885 -7.868 1.00 97.06 110 GLU A C 1
ATOM 906 O O . GLU A 1 110 ? 3.613 -5.221 -8.675 1.00 97.06 110 GLU A O 1
ATOM 911 N N . ILE A 1 111 ? 2.664 -3.636 -7.392 1.00 95.12 111 ILE A N 1
ATOM 912 C CA . ILE A 1 111 ? 3.682 -2.617 -7.674 1.00 95.12 111 ILE A CA 1
ATOM 913 C C . ILE A 1 111 ? 5.022 -3.027 -7.058 1.00 95.12 111 ILE A C 1
ATOM 915 O O . ILE A 1 111 ? 6.024 -2.983 -7.769 1.00 95.12 111 ILE A O 1
ATOM 919 N N . ASP A 1 112 ? 5.052 -3.421 -5.779 1.00 95.06 112 ASP A N 1
ATOM 920 C CA . ASP A 1 112 ? 6.286 -3.836 -5.091 1.00 95.06 112 ASP A CA 1
ATOM 921 C C . ASP A 1 112 ? 6.944 -5.015 -5.811 1.00 95.06 112 ASP A C 1
ATOM 923 O O . ASP A 1 112 ? 8.099 -4.930 -6.228 1.00 95.06 112 ASP A O 1
ATOM 927 N N . ASP A 1 113 ? 6.174 -6.068 -6.071 1.00 96.81 113 ASP A N 1
ATOM 928 C CA . ASP A 1 113 ? 6.644 -7.242 -6.794 1.00 96.81 113 ASP A CA 1
ATOM 929 C C . ASP A 1 113 ? 7.143 -6.883 -8.206 1.00 96.81 113 ASP A C 1
ATOM 931 O O . ASP A 1 113 ? 8.149 -7.416 -8.665 1.00 96.81 113 ASP A O 1
ATOM 935 N N . SER A 1 114 ? 6.463 -5.975 -8.920 1.00 95.81 114 SER A N 1
ATOM 936 C CA . SER A 1 114 ? 6.889 -5.534 -10.259 1.00 95.81 114 SER A CA 1
ATOM 937 C C . SER A 1 114 ? 8.191 -4.733 -10.220 1.00 95.81 114 SER A C 1
ATOM 939 O O . SER A 1 114 ? 9.034 -4.884 -11.103 1.00 95.81 114 SER A O 1
ATOM 941 N N . LEU A 1 115 ? 8.377 -3.892 -9.199 1.00 94.56 115 LEU A N 1
ATOM 942 C CA . LEU A 1 115 ? 9.617 -3.149 -8.985 1.00 94.56 115 LEU A CA 1
ATOM 943 C C . LEU A 1 115 ? 10.772 -4.094 -8.646 1.00 94.56 115 LEU A C 1
ATOM 945 O O . LEU A 1 115 ? 11.843 -3.960 -9.233 1.00 94.56 115 LEU A O 1
ATOM 949 N N . ARG A 1 116 ? 10.558 -5.074 -7.760 1.00 95.31 116 ARG A N 1
ATOM 950 C CA . ARG A 1 116 ? 11.556 -6.111 -7.441 1.00 95.31 116 ARG A CA 1
ATOM 951 C C . ARG A 1 116 ? 11.922 -6.929 -8.667 1.00 95.31 116 ARG A C 1
ATOM 953 O O . ARG A 1 116 ? 13.098 -7.074 -8.973 1.00 95.31 116 ARG A O 1
ATOM 960 N N . PHE A 1 117 ? 10.915 -7.365 -9.415 1.00 94.81 117 PHE A N 1
ATOM 961 C CA . PHE A 1 117 ? 11.100 -8.127 -10.641 1.00 94.81 117 PHE A CA 1
ATOM 962 C C . PHE A 1 117 ? 11.961 -7.378 -11.667 1.00 94.81 117 PHE A C 1
ATOM 964 O O . PHE A 1 117 ? 12.901 -7.945 -12.216 1.00 94.81 117 PHE A O 1
ATOM 971 N N . LEU A 1 118 ? 11.701 -6.084 -11.886 1.00 94.25 118 LEU A N 1
ATOM 972 C CA . LEU A 1 118 ? 12.545 -5.257 -12.751 1.00 94.25 118 LEU A CA 1
ATOM 973 C C . LEU A 1 118 ? 13.941 -5.033 -12.162 1.00 94.25 118 LEU A C 1
ATOM 975 O O . LEU A 1 118 ? 14.905 -4.974 -12.920 1.00 94.25 118 LEU A O 1
ATOM 979 N N . ALA A 1 119 ? 14.075 -4.896 -10.840 1.00 93.44 119 ALA A N 1
ATOM 980 C CA . ALA A 1 119 ? 15.360 -4.695 -10.172 1.00 93.44 119 ALA A CA 1
ATOM 981 C C . ALA A 1 119 ? 16.276 -5.922 -10.298 1.00 93.44 119 ALA A C 1
ATOM 983 O O . ALA A 1 119 ? 17.458 -5.762 -10.600 1.00 93.44 119 ALA A O 1
ATOM 984 N N . GLU A 1 120 ? 15.718 -7.121 -10.146 1.00 92.19 120 GLU A N 1
ATOM 985 C CA . GLU A 1 120 ? 16.416 -8.413 -10.211 1.00 92.19 120 GLU A CA 1
ATOM 986 C C . GLU A 1 120 ? 16.651 -8.904 -11.647 1.00 92.19 120 GLU A C 1
ATOM 988 O O . GLU A 1 120 ? 17.366 -9.879 -11.858 1.00 92.19 120 GLU A O 1
ATOM 993 N N . LEU A 1 121 ? 16.082 -8.224 -12.647 1.00 90.75 121 LEU A N 1
ATOM 994 C CA . LEU A 1 121 ? 16.289 -8.551 -14.053 1.00 90.75 121 LEU A CA 1
ATOM 995 C C . LEU A 1 121 ? 17.768 -8.376 -14.451 1.00 90.75 121 LEU A C 1
ATOM 997 O O . LEU A 1 121 ? 18.275 -7.250 -14.459 1.00 90.75 121 LEU A O 1
ATOM 1001 N N . GLU A 1 122 ? 18.426 -9.485 -14.797 1.00 86.12 122 GLU A N 1
ATOM 1002 C CA . GLU A 1 122 ? 19.818 -9.537 -15.280 1.00 86.12 122 GLU A CA 1
ATOM 1003 C C . GLU A 1 122 ? 19.944 -9.406 -16.810 1.00 86.12 122 GLU A C 1
ATOM 1005 O O . GLU A 1 122 ? 21.053 -9.325 -17.328 1.00 86.12 122 GLU A O 1
ATOM 1010 N N . SER A 1 123 ? 18.831 -9.413 -17.550 1.00 75.12 123 SER A N 1
ATOM 1011 C CA . SER A 1 123 ? 18.846 -9.336 -19.015 1.00 75.12 123 SER A CA 1
ATOM 1012 C C . SER A 1 123 ? 19.208 -7.940 -19.524 1.00 75.12 123 SER A C 1
ATOM 1014 O O . SER A 1 123 ? 18.722 -6.947 -18.981 1.00 75.12 123 SER A O 1
ATOM 1016 N N . ASP A 1 124 ? 19.875 -7.884 -20.676 1.00 80.69 124 ASP A N 1
ATOM 1017 C CA . ASP A 1 124 ? 20.134 -6.648 -21.431 1.00 80.69 124 ASP A CA 1
ATOM 1018 C C . ASP A 1 124 ? 18.881 -6.075 -22.137 1.00 80.69 124 ASP A C 1
ATOM 1020 O O . ASP A 1 124 ? 18.987 -5.123 -22.908 1.00 80.69 124 ASP A O 1
ATOM 1024 N N . ASP A 1 125 ? 17.687 -6.639 -21.895 1.00 86.12 125 ASP A N 1
ATOM 1025 C CA . ASP A 1 125 ? 16.424 -6.155 -22.474 1.00 86.12 125 ASP A CA 1
ATOM 1026 C C . ASP A 1 125 ? 16.107 -4.709 -22.055 1.00 86.12 125 ASP A C 1
ATOM 1028 O O . ASP A 1 125 ? 15.479 -3.972 -22.808 1.00 86.12 125 ASP A O 1
ATOM 1032 N N . ILE A 1 126 ? 16.545 -4.284 -20.866 1.00 90.00 126 ILE A N 1
ATOM 1033 C CA . ILE A 1 126 ? 16.456 -2.889 -20.422 1.00 90.00 126 ILE A CA 1
ATOM 1034 C C . ILE A 1 126 ? 17.867 -2.387 -20.156 1.00 90.00 126 ILE A C 1
ATOM 1036 O O . ILE A 1 126 ? 18.591 -2.954 -19.336 1.00 90.00 126 ILE A O 1
ATOM 1040 N N . ASP A 1 127 ? 18.225 -1.279 -20.800 1.00 91.56 127 ASP A N 1
ATOM 1041 C CA . ASP A 1 127 ? 19.512 -0.633 -20.583 1.00 91.56 127 ASP A CA 1
ATOM 1042 C C . ASP A 1 127 ? 19.694 -0.213 -19.112 1.00 91.56 127 ASP A C 1
ATOM 1044 O O . ASP A 1 127 ? 18.769 0.266 -18.446 1.00 91.56 127 ASP A O 1
ATOM 1048 N N . LEU A 1 128 ? 20.914 -0.370 -18.591 1.00 90.81 128 LEU A N 1
ATOM 1049 C CA . LEU A 1 128 ? 21.214 -0.081 -17.189 1.00 90.81 128 LEU A CA 1
ATOM 1050 C C . LEU A 1 128 ? 20.922 1.382 -16.829 1.00 90.81 128 LEU A C 1
ATOM 1052 O O . LEU A 1 128 ? 20.405 1.647 -15.741 1.00 90.81 128 LEU A O 1
ATOM 1056 N N . GLN A 1 129 ? 21.229 2.329 -17.721 1.00 92.19 129 GLN A N 1
ATOM 1057 C CA . GLN A 1 129 ? 20.965 3.743 -17.474 1.00 92.19 129 GLN A CA 1
ATOM 1058 C C . GLN A 1 129 ? 19.457 4.011 -17.447 1.00 92.19 129 GLN A C 1
ATOM 1060 O O . GLN A 1 129 ? 18.976 4.679 -16.531 1.00 92.19 129 GLN A O 1
ATOM 1065 N N . GLU A 1 130 ? 18.695 3.430 -18.379 1.00 92.19 130 GLU A N 1
ATOM 1066 C CA . GLU A 1 130 ? 17.228 3.524 -18.383 1.00 92.19 130 GLU A CA 1
ATOM 1067 C C . GLU A 1 130 ? 16.621 2.977 -17.081 1.00 92.19 130 GLU A C 1
ATOM 1069 O O . GLU A 1 130 ? 15.753 3.615 -16.470 1.00 92.19 130 GLU A O 1
ATOM 1074 N N . LYS A 1 131 ? 17.116 1.826 -16.616 1.00 92.94 131 LYS A N 1
ATOM 1075 C CA . LYS A 1 131 ? 16.696 1.192 -15.362 1.00 92.94 131 LYS A CA 1
ATOM 1076 C C . LYS A 1 131 ? 16.996 2.082 -14.152 1.00 92.94 131 LYS A C 1
ATOM 1078 O O . LYS A 1 131 ? 16.115 2.294 -13.317 1.00 92.94 131 LYS A O 1
ATOM 1083 N N . LEU A 1 132 ? 18.199 2.651 -14.060 1.00 93.12 132 LEU A N 1
ATOM 1084 C CA . LEU A 1 132 ? 18.570 3.572 -12.977 1.00 93.12 132 LEU A CA 1
ATOM 1085 C C . LEU A 1 132 ? 17.703 4.838 -12.975 1.00 93.12 132 LEU A C 1
ATOM 1087 O O . LEU A 1 132 ? 17.182 5.227 -11.925 1.00 93.12 132 LEU A O 1
ATOM 1091 N N . ASP A 1 133 ? 17.488 5.443 -14.143 1.00 92.94 133 ASP A N 1
ATOM 1092 C CA . ASP A 1 133 ? 16.661 6.643 -14.288 1.00 92.94 133 ASP A CA 1
ATOM 1093 C C . ASP A 1 133 ? 15.195 6.368 -13.931 1.00 92.94 133 ASP A C 1
ATOM 1095 O O . ASP A 1 133 ? 14.507 7.218 -13.353 1.00 92.94 133 ASP A O 1
ATOM 1099 N N . PHE A 1 134 ? 14.690 5.179 -14.263 1.00 93.06 134 PHE A N 1
ATOM 1100 C CA . PHE A 1 134 ? 13.379 4.710 -13.824 1.00 93.06 134 PHE A CA 1
ATOM 1101 C C . PHE A 1 134 ? 13.285 4.645 -12.294 1.00 93.06 134 PHE A C 1
ATOM 1103 O O . PHE A 1 134 ? 12.419 5.303 -11.713 1.00 93.06 134 PHE A O 1
ATOM 1110 N N . PHE A 1 135 ? 14.184 3.918 -11.624 1.00 93.12 135 PHE A N 1
ATOM 1111 C CA . PHE A 1 135 ? 14.119 3.754 -10.167 1.00 93.12 135 PHE A CA 1
ATOM 1112 C C . PHE A 1 135 ? 14.328 5.069 -9.414 1.00 93.12 135 PHE A C 1
ATOM 1114 O O . PHE A 1 135 ? 13.663 5.309 -8.402 1.00 93.12 135 PHE A O 1
ATOM 1121 N N . TYR A 1 136 ? 15.189 5.956 -9.919 1.00 92.00 136 TYR A N 1
ATOM 1122 C CA . TYR A 1 136 ? 15.346 7.292 -9.354 1.00 92.00 136 TYR A CA 1
ATOM 1123 C C . TYR A 1 136 ? 14.024 8.07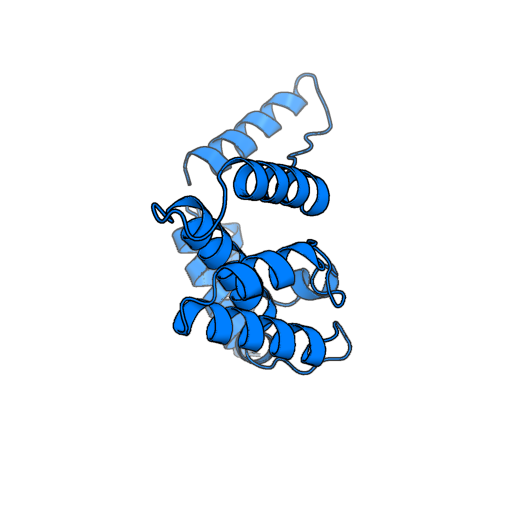0 -9.386 1.00 92.00 136 TYR A C 1
ATOM 1125 O O . TYR A 1 136 ? 13.584 8.589 -8.356 1.00 92.00 136 TYR A O 1
ATOM 1133 N N . ARG A 1 137 ? 13.352 8.101 -10.545 1.00 90.31 137 ARG A N 1
ATOM 1134 C CA . ARG A 1 137 ? 12.050 8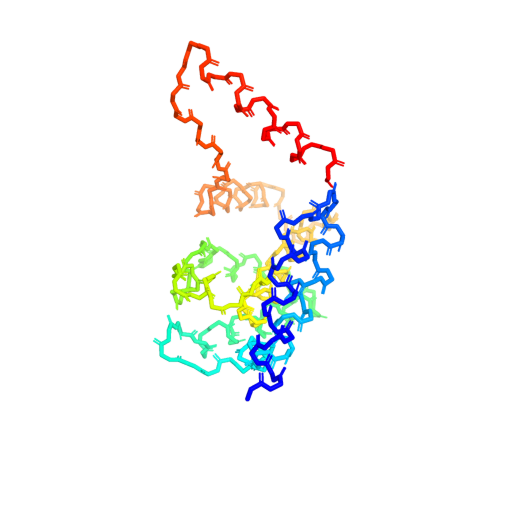.764 -10.706 1.00 90.31 137 ARG A CA 1
ATOM 1135 C C . ARG A 1 137 ? 10.973 8.122 -9.842 1.00 90.31 137 ARG A C 1
ATOM 1137 O O . ARG A 1 137 ? 10.274 8.845 -9.137 1.00 90.31 137 ARG A O 1
ATOM 1144 N N . ALA A 1 138 ? 10.876 6.794 -9.832 1.00 90.75 138 ALA A N 1
ATOM 1145 C CA . ALA A 1 138 ? 9.915 6.064 -9.008 1.00 90.75 138 ALA A CA 1
ATOM 1146 C C . ALA A 1 138 ? 10.069 6.417 -7.519 1.00 90.75 138 ALA A C 1
ATOM 1148 O O . ALA A 1 138 ? 9.087 6.744 -6.853 1.00 90.75 138 ALA A O 1
ATOM 1149 N N . ASN A 1 139 ? 11.306 6.459 -7.015 1.00 89.81 139 ASN A N 1
ATOM 1150 C CA . ASN A 1 139 ? 11.608 6.863 -5.642 1.00 89.81 139 ASN A CA 1
ATOM 1151 C C . ASN A 1 139 ? 11.209 8.325 -5.346 1.00 89.81 139 ASN A C 1
ATOM 1153 O O . ASN A 1 139 ? 10.698 8.619 -4.266 1.00 89.81 139 ASN A O 1
ATOM 1157 N N . VAL A 1 140 ? 11.395 9.248 -6.295 1.00 88.06 140 VAL A N 1
ATOM 1158 C CA . VAL A 1 140 ? 10.950 10.645 -6.139 1.00 88.06 140 VAL A CA 1
ATOM 1159 C C . VAL A 1 140 ? 9.420 10.753 -6.144 1.00 88.06 140 VAL A C 1
ATOM 1161 O O . VAL A 1 140 ? 8.858 11.452 -5.303 1.00 88.06 140 VAL A O 1
ATOM 1164 N N . CYS A 1 141 ? 8.738 10.060 -7.059 1.00 86.38 141 CYS A N 1
ATOM 1165 C CA . CYS A 1 141 ? 7.284 10.139 -7.234 1.00 86.38 141 CYS A CA 1
ATOM 1166 C C . CYS A 1 141 ? 6.490 9.437 -6.125 1.00 86.38 141 CYS A C 1
ATOM 1168 O O . CYS A 1 141 ? 5.426 9.928 -5.730 1.00 86.38 141 CYS A O 1
ATOM 1170 N N . TYR A 1 142 ? 6.979 8.294 -5.640 1.00 85.44 142 TYR A N 1
ATOM 1171 C CA . TYR A 1 142 ? 6.327 7.541 -4.569 1.00 85.44 142 TYR A CA 1
ATOM 1172 C C . TYR A 1 142 ? 6.636 8.125 -3.188 1.00 85.44 142 TYR A C 1
ATOM 1174 O O . TYR A 1 142 ? 5.782 8.118 -2.302 1.00 85.44 142 TYR A O 1
ATOM 1182 N N . GLY A 1 143 ? 7.830 8.702 -3.031 1.00 85.25 143 GLY A N 1
ATOM 1183 C CA . GLY A 1 143 ? 8.282 9.306 -1.789 1.00 85.25 143 GLY A CA 1
ATOM 1184 C C . GLY A 1 143 ? 8.810 8.282 -0.787 1.00 85.25 143 GLY A C 1
ATOM 1185 O O . GLY A 1 143 ? 9.088 7.128 -1.108 1.00 85.25 143 GLY A O 1
ATOM 1186 N N . ARG A 1 144 ? 8.992 8.739 0.453 1.00 84.25 144 ARG A N 1
ATOM 1187 C CA . ARG A 1 144 ? 9.530 7.941 1.557 1.00 84.25 144 ARG A CA 1
ATOM 1188 C C . ARG A 1 144 ? 8.615 8.065 2.763 1.00 84.25 144 ARG A C 1
ATOM 1190 O O . ARG A 1 144 ? 8.125 9.156 3.055 1.00 84.25 144 ARG A O 1
ATOM 1197 N N . THR A 1 145 ? 8.419 6.963 3.476 1.00 85.75 145 THR A N 1
ATOM 1198 C CA . THR A 1 145 ? 7.723 6.977 4.764 1.00 85.75 145 THR A CA 1
ATOM 1199 C C . THR A 1 145 ? 8.535 7.792 5.768 1.00 85.75 145 THR A C 1
ATOM 1201 O O . THR A 1 145 ? 9.758 7.676 5.826 1.00 85.75 145 THR A O 1
ATOM 1204 N N . ALA A 1 146 ? 7.859 8.613 6.568 1.00 88.06 146 ALA A N 1
ATOM 1205 C CA . ALA A 1 146 ? 8.481 9.391 7.630 1.00 88.06 146 ALA A CA 1
ATOM 1206 C C . ALA A 1 146 ? 7.718 9.186 8.941 1.00 88.06 146 ALA A C 1
ATOM 1208 O O . ALA A 1 146 ? 6.489 9.258 8.969 1.00 88.06 146 ALA A O 1
ATOM 1209 N N . LEU A 1 147 ? 8.454 8.957 10.030 1.00 89.12 147 LEU A N 1
ATOM 1210 C CA . LEU A 1 147 ? 7.921 8.955 11.389 1.00 89.12 147 LEU A CA 1
ATOM 1211 C C . LEU A 1 147 ? 8.192 10.325 12.017 1.00 89.12 147 LEU A C 1
ATOM 1213 O O . LEU A 1 147 ? 9.345 10.727 12.160 1.00 89.12 147 LEU A O 1
ATOM 1217 N N . MET A 1 148 ? 7.132 11.043 12.390 1.00 90.69 148 MET A N 1
ATOM 1218 C CA . MET A 1 148 ? 7.240 12.363 13.012 1.00 90.69 148 MET A CA 1
ATOM 1219 C C . MET A 1 148 ? 6.887 12.281 14.497 1.00 90.69 148 MET A C 1
ATOM 1221 O O . MET A 1 148 ? 5.745 12.009 14.862 1.00 90.69 148 MET A O 1
ATOM 1225 N N . LEU A 1 149 ? 7.874 12.549 15.350 1.00 90.06 149 LEU A N 1
ATOM 1226 C CA . LEU A 1 149 ? 7.755 12.509 16.805 1.00 90.06 149 LEU A CA 1
ATOM 1227 C C . LEU A 1 149 ? 7.823 13.940 17.344 1.00 90.06 149 LEU A C 1
ATOM 1229 O O . LEU A 1 149 ? 8.872 14.577 17.303 1.00 90.06 149 LEU A O 1
ATOM 1233 N N . SER A 1 150 ? 6.686 14.467 17.801 1.00 89.81 150 SER A N 1
ATOM 1234 C CA . SER A 1 150 ? 6.585 15.839 18.313 1.00 89.81 150 SER A CA 1
ATOM 1235 C C . SER A 1 150 ? 6.594 15.862 19.843 1.00 89.81 150 SER A C 1
ATOM 1237 O O . SER A 1 150 ? 5.969 15.019 20.484 1.00 89.81 150 SER A O 1
ATOM 1239 N N . GLY A 1 151 ? 7.302 16.832 20.427 1.00 86.31 151 GLY A N 1
ATOM 1240 C CA . GLY A 1 151 ? 7.532 16.952 21.872 1.00 86.31 151 GLY A CA 1
ATOM 1241 C C . GLY A 1 151 ? 8.924 16.469 22.296 1.00 86.31 151 GLY A C 1
ATOM 1242 O O . GLY A 1 151 ? 9.437 15.490 21.760 1.00 86.31 151 GLY A O 1
ATOM 1243 N N . GLY A 1 152 ? 9.540 17.174 23.251 1.00 85.19 152 GLY A N 1
ATOM 1244 C CA . GLY A 1 152 ? 10.916 16.935 23.708 1.00 85.19 152 GLY A CA 1
ATOM 1245 C C . GLY A 1 152 ? 11.069 16.965 25.232 1.00 85.19 152 GLY A C 1
ATOM 1246 O O . GLY A 1 152 ? 10.091 16.873 25.976 1.00 85.19 152 GLY A O 1
ATOM 1247 N N . GLY A 1 153 ? 12.312 17.081 25.708 1.00 86.75 153 GLY A N 1
ATOM 1248 C CA . GLY A 1 153 ? 12.626 17.016 27.138 1.00 86.75 153 GLY A CA 1
ATOM 1249 C C . GLY A 1 153 ? 12.256 15.656 27.735 1.00 86.75 153 GLY A C 1
ATOM 1250 O O . GLY A 1 153 ? 12.486 14.620 27.117 1.00 86.75 153 GLY A O 1
ATOM 1251 N N . VAL A 1 154 ? 11.639 15.651 28.919 1.00 84.94 154 VAL A N 1
ATOM 1252 C CA . VAL A 1 154 ? 11.249 14.411 29.618 1.00 84.94 154 VAL A CA 1
ATOM 1253 C C . VAL A 1 154 ? 10.183 13.618 28.847 1.00 84.94 154 VAL A C 1
ATOM 1255 O O . VAL A 1 154 ? 10.201 12.391 28.859 1.00 84.94 154 VAL A O 1
ATOM 1258 N N . LEU A 1 155 ? 9.289 14.286 28.111 1.00 84.50 155 LEU A N 1
ATOM 1259 C CA . LEU A 1 155 ? 8.270 13.601 27.303 1.00 84.50 155 LEU A CA 1
ATOM 1260 C C . LEU A 1 155 ? 8.871 12.902 26.072 1.00 84.50 155 LEU A C 1
ATOM 1262 O O . LEU A 1 155 ? 8.255 11.990 25.527 1.00 84.50 155 LEU A O 1
ATOM 1266 N N . GLY A 1 156 ? 10.088 13.278 25.662 1.00 87.44 156 GLY A N 1
ATOM 1267 C CA . GLY A 1 156 ? 10.792 12.639 24.549 1.00 87.44 156 GLY A CA 1
ATOM 1268 C C . GLY A 1 156 ? 11.107 11.160 24.798 1.00 87.44 156 GLY A C 1
ATOM 1269 O O . GLY A 1 156 ? 11.183 10.385 23.848 1.00 87.44 156 GLY A O 1
ATOM 1270 N N . PHE A 1 157 ? 11.214 10.734 26.063 1.00 89.06 157 PHE A N 1
ATOM 1271 C CA . PHE A 1 157 ? 11.448 9.328 26.405 1.00 89.06 157 PHE A CA 1
ATOM 1272 C C . PHE A 1 157 ? 10.281 8.410 26.007 1.00 89.06 157 PHE A C 1
ATOM 1274 O O . PHE A 1 157 ? 10.510 7.228 25.756 1.00 89.06 157 PHE A O 1
ATOM 1281 N N . TYR A 1 158 ? 9.052 8.929 25.871 1.00 90.00 158 TYR A N 1
ATOM 1282 C CA . TYR A 1 158 ? 7.928 8.133 25.364 1.00 90.00 158 TYR A CA 1
ATOM 1283 C C . TYR A 1 158 ? 8.141 7.697 23.914 1.00 90.00 158 TYR A C 1
ATOM 1285 O O . TYR A 1 158 ? 7.784 6.575 23.553 1.00 90.00 158 TYR A O 1
ATOM 1293 N N . HIS A 1 159 ? 8.788 8.538 23.103 1.00 93.31 159 HIS A N 1
ATOM 1294 C CA . HIS A 1 159 ? 9.075 8.219 21.707 1.00 93.31 159 HIS A CA 1
ATOM 1295 C C . HIS A 1 159 ? 10.014 7.019 21.570 1.00 93.31 159 HIS A C 1
ATOM 1297 O O . HIS A 1 159 ? 9.829 6.212 20.666 1.00 93.31 159 HIS A O 1
ATOM 1303 N N . LEU A 1 160 ? 10.972 6.851 22.492 1.00 90.56 160 LEU A N 1
ATOM 1304 C CA . LEU A 1 160 ? 11.859 5.681 22.503 1.00 90.56 160 LEU A CA 1
ATOM 1305 C C . LEU A 1 160 ? 11.082 4.381 22.702 1.00 90.56 160 LEU A C 1
ATOM 1307 O O . LEU A 1 160 ? 11.414 3.378 22.081 1.00 90.56 160 LEU A O 1
ATOM 1311 N N . GLY A 1 161 ? 10.039 4.405 23.536 1.00 89.81 161 GLY A N 1
ATOM 1312 C CA . GLY A 1 161 ? 9.153 3.257 23.717 1.00 89.81 161 GLY A CA 1
ATOM 1313 C C . GLY A 1 161 ? 8.436 2.879 22.422 1.00 89.81 161 GLY A C 1
ATOM 1314 O O . GLY A 1 161 ? 8.394 1.704 22.074 1.00 89.81 161 GLY A O 1
ATOM 1315 N N . VAL A 1 162 ? 7.938 3.873 21.679 1.00 89.12 162 VAL A N 1
ATOM 1316 C CA . VAL A 1 162 ? 7.279 3.653 20.380 1.00 89.12 162 VAL A CA 1
ATOM 1317 C C . VAL A 1 162 ? 8.264 3.094 19.355 1.00 89.12 162 VAL A C 1
ATOM 1319 O O . VAL A 1 162 ? 7.977 2.076 18.739 1.00 89.12 162 VAL A O 1
ATOM 1322 N N . VAL A 1 163 ? 9.438 3.714 19.200 1.00 92.19 163 VAL A N 1
ATOM 1323 C CA . VAL A 1 163 ? 10.455 3.255 18.240 1.00 92.19 163 VAL A CA 1
ATOM 1324 C C . VAL A 1 163 ? 10.936 1.849 18.580 1.00 92.19 163 VAL A C 1
ATOM 1326 O O . VAL A 1 163 ? 11.050 1.022 17.684 1.00 92.19 163 VAL A O 1
ATOM 1329 N N . LYS A 1 164 ? 11.173 1.553 19.863 1.00 90.00 164 LYS A N 1
ATOM 1330 C CA . LYS A 1 164 ? 11.548 0.208 20.301 1.00 90.00 164 LYS A CA 1
ATOM 1331 C C . LYS A 1 164 ? 10.465 -0.815 19.950 1.00 90.00 164 LYS A C 1
ATOM 1333 O O . LYS A 1 164 ? 10.786 -1.835 19.361 1.00 90.00 164 LYS A O 1
ATOM 1338 N N . ALA A 1 165 ? 9.198 -0.521 20.240 1.00 85.69 165 ALA A N 1
ATOM 1339 C CA . ALA A 1 165 ? 8.095 -1.414 19.890 1.00 85.69 165 ALA A CA 1
ATOM 1340 C C . ALA A 1 165 ? 7.973 -1.650 18.373 1.00 85.69 165 ALA A C 1
ATOM 1342 O O . ALA A 1 165 ? 7.576 -2.729 17.970 1.00 85.69 165 ALA A O 1
ATOM 1343 N N . MET A 1 166 ? 8.321 -0.665 17.535 1.00 87.38 166 MET A N 1
ATOM 1344 C CA . MET A 1 166 ? 8.355 -0.832 16.074 1.00 87.38 166 MET A CA 1
ATOM 1345 C C . MET A 1 166 ? 9.590 -1.590 15.562 1.00 87.38 166 MET A C 1
ATOM 1347 O O . MET A 1 166 ? 9.588 -1.987 14.407 1.00 87.38 166 MET A O 1
ATOM 1351 N N . LEU A 1 167 ? 10.661 -1.699 16.357 1.00 88.12 167 LEU A N 1
ATOM 1352 C CA . LEU A 1 167 ? 11.882 -2.439 16.004 1.00 88.12 167 LEU A CA 1
ATOM 1353 C C . LEU A 1 167 ? 11.844 -3.893 16.483 1.00 88.12 167 LEU A C 1
ATOM 1355 O O . LEU A 1 167 ? 12.487 -4.744 15.877 1.00 88.12 167 LEU A O 1
ATOM 1359 N N . ASP A 1 168 ? 11.165 -4.143 17.603 1.00 84.00 168 ASP A N 1
ATOM 1360 C CA . ASP A 1 168 ? 11.021 -5.474 18.199 1.00 84.00 168 ASP A CA 1
ATOM 1361 C C . ASP A 1 168 ? 9.982 -6.343 17.448 1.00 84.00 168 ASP A C 1
ATOM 1363 O O . ASP A 1 168 ? 9.924 -7.549 17.684 1.00 84.00 168 ASP A O 1
ATOM 1367 N N . GLU A 1 169 ? 9.186 -5.736 16.560 1.00 70.38 169 GLU A N 1
ATOM 1368 C CA . GLU A 1 169 ? 8.162 -6.357 15.698 1.00 70.38 169 GLU A CA 1
ATOM 1369 C C . GLU A 1 169 ? 8.582 -6.279 14.222 1.00 70.38 169 GLU A C 1
ATOM 1371 O O . GLU A 1 169 ? 8.354 -7.265 13.484 1.00 70.38 169 GLU A O 1
#

pLDDT: mean 92.55, std 5.5, range [64.5, 98.12]